Protein AF-A0A945WQ29-F1 (afdb_monomer_lite)

Foldseek 3Di:
DDLLLPDDLVNLLVDDLVVLVVSLVVLVVVLVVLVVCVVVVNPPRPVVNVSSVVSNVSSVVSNVPPDDDDDDDDDDDDDDDDDD

pLDDT: mean 71.15, std 16.83, range [38.06, 87.94]

Structure (mmCIF, N/CA/C/O backbone)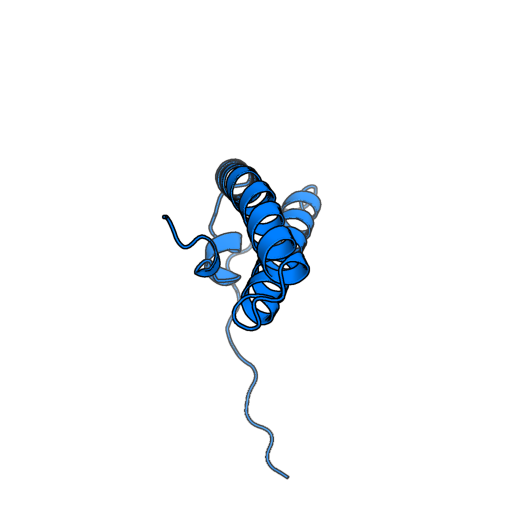:
data_AF-A0A945WQ29-F1
#
_entry.id   AF-A0A945WQ29-F1
#
loop_
_atom_site.group_PDB
_atom_site.id
_atom_site.type_symbol
_atom_site.label_atom_id
_atom_site.label_alt_id
_atom_site.label_comp_id
_atom_site.label_asym_id
_atom_site.label_entity_id
_atom_site.label_seq_id
_atom_site.pdbx_PDB_ins_code
_atom_site.Cartn_x
_atom_site.Cartn_y
_atom_site.Cartn_z
_atom_site.occupancy
_atom_site.B_iso_or_equiv
_atom_site.auth_seq_id
_atom_site.auth_comp_id
_atom_site.auth_asym_id
_atom_site.auth_atom_id
_atom_site.pdbx_PDB_model_num
ATOM 1 N N . MET A 1 1 ? 17.003 0.777 3.661 1.00 43.38 1 MET A N 1
ATOM 2 C CA . MET A 1 1 ? 15.661 0.906 3.045 1.00 43.38 1 MET A CA 1
ATOM 3 C C . MET A 1 1 ? 14.665 0.122 3.898 1.00 43.38 1 MET A C 1
ATOM 5 O O . MET A 1 1 ? 14.776 -1.096 3.964 1.00 43.38 1 MET A O 1
ATOM 9 N N . ALA A 1 2 ? 13.767 0.788 4.631 1.00 45.22 2 ALA A N 1
ATOM 10 C CA . ALA A 1 2 ? 12.786 0.105 5.480 1.00 45.22 2 ALA A CA 1
ATOM 11 C C . ALA A 1 2 ? 11.807 -0.698 4.608 1.00 45.22 2 ALA A C 1
ATOM 13 O O . ALA A 1 2 ? 11.201 -0.156 3.686 1.00 45.22 2 ALA A O 1
ATOM 14 N N . ASN A 1 3 ? 11.673 -1.997 4.870 1.00 57.28 3 ASN A N 1
ATOM 15 C CA . ASN A 1 3 ? 10.830 -2.877 4.071 1.00 57.28 3 ASN A CA 1
ATOM 16 C C . ASN A 1 3 ? 9.370 -2.774 4.546 1.00 57.28 3 ASN A C 1
ATOM 18 O O . ASN A 1 3 ? 8.891 -3.600 5.322 1.00 57.28 3 ASN A O 1
ATOM 22 N N . ILE A 1 4 ? 8.672 -1.729 4.089 1.00 60.41 4 ILE A N 1
ATOM 23 C CA . ILE A 1 4 ? 7.283 -1.379 4.458 1.00 60.41 4 ILE A CA 1
ATOM 24 C C . ILE A 1 4 ? 6.289 -2.501 4.071 1.00 60.41 4 ILE A C 1
ATOM 26 O O . ILE A 1 4 ? 5.152 -2.536 4.531 1.00 60.41 4 ILE A O 1
ATOM 30 N N . THR A 1 5 ? 6.725 -3.487 3.278 1.00 59.44 5 THR A N 1
ATOM 31 C CA . THR A 1 5 ? 5.925 -4.645 2.848 1.00 59.44 5 THR A CA 1
ATOM 32 C C . THR A 1 5 ? 5.682 -5.706 3.930 1.00 59.44 5 THR A C 1
ATOM 34 O O . THR A 1 5 ? 4.957 -6.667 3.665 1.00 59.44 5 THR A O 1
ATOM 37 N N . LYS A 1 6 ? 6.267 -5.565 5.130 1.00 65.19 6 LYS A N 1
ATOM 38 C CA . LYS A 1 6 ? 6.120 -6.548 6.218 1.00 65.19 6 LYS A CA 1
ATOM 39 C C . LYS A 1 6 ? 4.861 -6.378 7.070 1.00 65.19 6 LYS A C 1
ATOM 41 O O . LYS A 1 6 ? 4.543 -7.300 7.811 1.00 65.19 6 LYS A O 1
ATOM 46 N N . HIS A 1 7 ? 4.138 -5.263 6.951 1.00 67.81 7 HIS A N 1
ATOM 47 C CA . HIS A 1 7 ? 2.965 -5.043 7.793 1.00 67.81 7 HIS A CA 1
ATOM 48 C C . HIS A 1 7 ? 1.826 -6.006 7.441 1.00 67.81 7 HIS A C 1
ATOM 5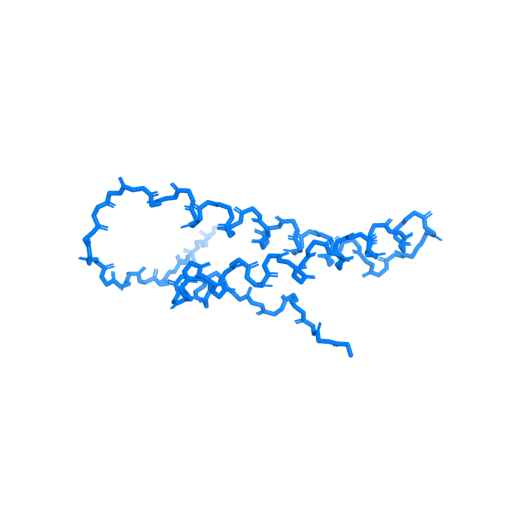0 O O . HIS A 1 7 ? 1.251 -5.959 6.350 1.00 67.81 7 HIS A O 1
ATOM 56 N N . THR A 1 8 ? 1.493 -6.882 8.383 1.00 70.94 8 THR A N 1
ATOM 57 C CA . THR A 1 8 ? 0.361 -7.803 8.275 1.00 70.94 8 THR A CA 1
ATOM 58 C C . THR A 1 8 ? -0.948 -7.092 8.613 1.00 70.94 8 THR A C 1
ATOM 60 O O . THR A 1 8 ? -0.990 -6.109 9.351 1.00 70.94 8 THR A O 1
ATOM 63 N N . VAL A 1 9 ? -2.072 -7.614 8.113 1.00 67.62 9 VAL A N 1
ATOM 64 C CA . VAL A 1 9 ? -3.408 -7.036 8.364 1.00 67.62 9 VAL A CA 1
ATOM 65 C C . VAL A 1 9 ? -3.725 -6.919 9.863 1.00 67.62 9 VAL A C 1
ATOM 67 O O . VAL A 1 9 ? -4.418 -5.991 10.276 1.00 67.62 9 VAL A O 1
ATOM 70 N N . LYS A 1 10 ? -3.203 -7.839 10.683 1.00 70.19 10 LYS A N 1
ATOM 71 C CA . LYS A 1 10 ? -3.368 -7.818 12.142 1.00 70.19 10 LYS A CA 1
ATOM 72 C C . LYS A 1 10 ? -2.656 -6.630 12.787 1.00 70.19 10 LYS A C 1
ATOM 74 O O . LYS A 1 10 ? -3.192 -6.055 13.725 1.00 70.19 10 LYS A O 1
ATOM 79 N N . GLU A 1 11 ? -1.481 -6.257 12.287 1.00 78.31 11 GLU A N 1
ATOM 80 C CA . GLU A 1 11 ? -0.734 -5.096 12.780 1.00 78.31 11 GLU A CA 1
ATOM 81 C C . GLU A 1 11 ? -1.458 -3.802 12.408 1.00 78.31 11 GLU A C 1
ATOM 83 O O . GLU A 1 11 ? -1.689 -2.967 13.274 1.00 78.31 11 GLU A O 1
ATOM 88 N N . LEU A 1 12 ? -1.952 -3.694 11.169 1.00 76.31 12 LEU A N 1
ATOM 89 C CA . LEU A 1 12 ? -2.716 -2.525 10.714 1.00 76.31 12 LEU A CA 1
ATOM 90 C C . LEU A 1 12 ? -3.993 -2.282 11.527 1.00 76.31 12 LEU A C 1
ATOM 92 O O . LEU A 1 12 ? -4.396 -1.138 11.695 1.00 76.31 12 LEU A O 1
ATOM 96 N N . ARG A 1 13 ? -4.641 -3.339 12.030 1.00 74.88 13 ARG A N 1
ATOM 97 C CA . ARG A 1 13 ? -5.829 -3.217 12.894 1.00 74.88 13 ARG A CA 1
ATOM 98 C C . ARG A 1 13 ? -5.507 -2.722 14.305 1.00 74.88 13 ARG A C 1
ATOM 100 O O . ARG A 1 13 ? -6.368 -2.111 14.922 1.00 74.88 13 ARG A O 1
ATOM 107 N N . LYS A 1 14 ? -4.301 -2.994 14.812 1.00 80.62 14 LYS A N 1
ATOM 108 C CA . LYS A 1 14 ? -3.841 -2.532 16.134 1.00 80.62 14 LYS A CA 1
ATOM 109 C C . LYS A 1 14 ? -3.316 -1.094 16.102 1.00 80.62 14 LYS A C 1
ATOM 111 O O . LYS A 1 14 ? -3.234 -0.456 17.143 1.00 80.62 14 LYS A O 1
ATOM 116 N N . MET A 1 15 ? -2.938 -0.610 14.920 1.00 80.75 15 MET A N 1
ATOM 117 C CA . MET A 1 15 ? -2.419 0.738 14.708 1.00 80.75 15 MET A CA 1
ATOM 118 C C . MET A 1 15 ? -3.523 1.792 14.801 1.00 80.75 15 MET A C 1
ATOM 120 O O . MET A 1 15 ? -4.643 1.588 14.320 1.00 80.75 15 MET A O 1
ATOM 124 N N . SER A 1 16 ? -3.183 2.950 15.373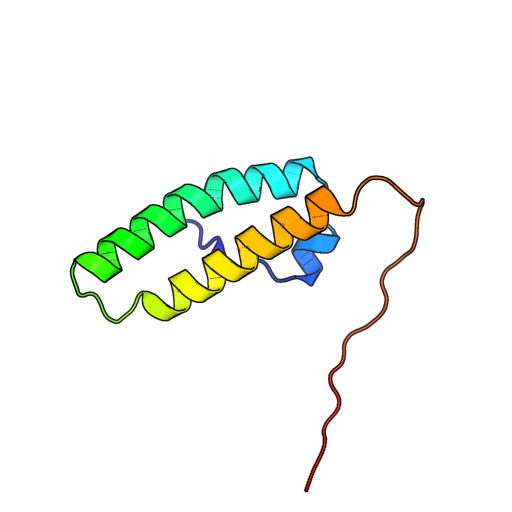 1.00 84.00 16 SER A N 1
ATOM 125 C CA . SER A 1 16 ? -4.080 4.101 15.374 1.00 8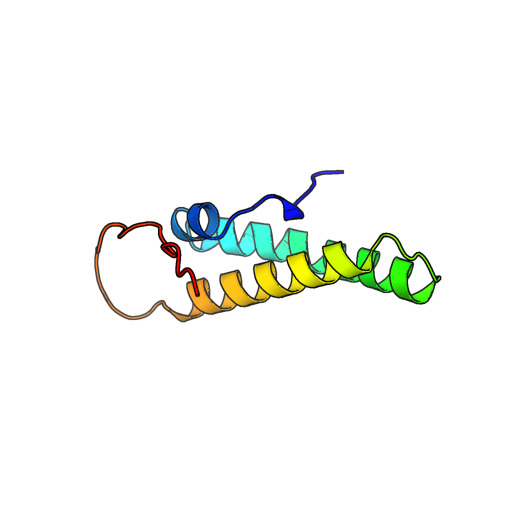4.00 16 SER A CA 1
ATOM 126 C C . SER A 1 16 ? -4.245 4.654 13.955 1.00 84.00 16 SER A C 1
ATOM 128 O O . SER A 1 16 ? -3.411 4.423 13.075 1.00 84.00 16 SER A O 1
ATOM 130 N N . LYS A 1 17 ? -5.303 5.440 13.715 1.00 80.81 17 LYS A N 1
ATOM 131 C CA . LYS A 1 17 ? -5.505 6.119 12.423 1.00 80.81 17 LYS A CA 1
ATOM 132 C C . LYS A 1 17 ? -4.262 6.917 11.995 1.00 80.81 17 LYS A C 1
ATOM 134 O O . LYS A 1 17 ? -3.866 6.826 10.839 1.00 80.81 17 LYS A O 1
ATOM 139 N N . LYS A 1 18 ? -3.613 7.617 12.936 1.00 82.25 18 LYS A N 1
ATOM 140 C CA . LYS A 1 18 ? -2.394 8.402 12.678 1.00 82.25 18 LYS A CA 1
ATOM 141 C C . LYS A 1 18 ? -1.238 7.523 12.199 1.00 82.25 18 LYS A C 1
ATOM 143 O O . LYS A 1 18 ? -0.627 7.834 11.182 1.00 82.25 18 LYS A O 1
ATOM 148 N N . ASP A 1 19 ? -0.997 6.395 12.863 1.00 83.38 19 ASP A N 1
ATOM 149 C CA . ASP A 1 19 ? 0.093 5.486 12.485 1.00 83.38 19 ASP A CA 1
ATOM 150 C C . ASP A 1 19 ? -0.169 4.836 11.118 1.00 83.38 19 ASP A C 1
ATOM 152 O O . ASP A 1 19 ? 0.745 4.654 10.311 1.00 83.38 19 ASP A O 1
ATOM 156 N N . ARG A 1 20 ? -1.436 4.506 10.823 1.00 82.69 20 ARG A N 1
ATOM 157 C CA . ARG A 1 20 ? -1.850 3.998 9.505 1.00 82.69 20 ARG A CA 1
ATOM 158 C C . ARG A 1 20 ? -1.642 5.046 8.410 1.00 82.69 20 ARG A C 1
ATOM 160 O O . ARG A 1 20 ? -1.189 4.696 7.321 1.00 82.69 20 ARG A O 1
ATOM 167 N N . ASP A 1 21 ? -1.914 6.316 8.696 1.00 84.62 21 ASP A N 1
ATOM 168 C CA . ASP A 1 21 ? -1.692 7.425 7.762 1.00 84.62 21 ASP A CA 1
ATOM 169 C C . ASP A 1 21 ? -0.197 7.677 7.510 1.00 84.62 21 ASP A C 1
ATOM 171 O O . ASP A 1 21 ? 0.215 7.894 6.368 1.00 84.62 21 ASP A O 1
ATOM 175 N N . GLU A 1 22 ? 0.650 7.594 8.538 1.00 87.06 22 GLU A N 1
ATOM 176 C CA . GLU A 1 22 ? 2.106 7.654 8.365 1.00 87.06 22 GLU A CA 1
ATOM 177 C C . GLU A 1 22 ? 2.637 6.491 7.526 1.00 87.06 22 GLU A C 1
ATOM 179 O O . GLU A 1 22 ? 3.502 6.672 6.661 1.00 87.06 22 GLU A O 1
ATOM 184 N N . LEU A 1 23 ? 2.091 5.294 7.739 1.00 84.88 23 LEU A N 1
ATOM 185 C CA . LEU A 1 23 ? 2.438 4.128 6.945 1.00 84.88 23 LEU A CA 1
ATOM 186 C C . LEU A 1 23 ? 2.008 4.292 5.483 1.00 84.88 23 LEU A C 1
ATOM 188 O O . LEU A 1 23 ? 2.774 3.966 4.574 1.00 84.88 23 LEU A O 1
ATOM 192 N N . LEU A 1 24 ? 0.822 4.857 5.243 1.00 86.19 24 LEU A N 1
ATOM 193 C CA . LEU A 1 24 ? 0.328 5.179 3.906 1.00 86.19 24 LEU A CA 1
ATOM 194 C C . LEU A 1 24 ? 1.249 6.178 3.192 1.00 86.19 24 LEU A C 1
ATOM 196 O O . LEU A 1 24 ? 1.626 5.944 2.041 1.00 86.19 24 LEU A O 1
ATOM 200 N N . LYS A 1 25 ? 1.683 7.239 3.888 1.00 87.94 25 LYS A N 1
ATOM 201 C CA . LYS A 1 25 ? 2.640 8.231 3.361 1.00 87.94 25 LYS A CA 1
ATOM 202 C C . LYS A 1 25 ? 3.964 7.601 2.928 1.00 87.94 25 LYS A C 1
ATOM 204 O O . LYS A 1 25 ? 4.561 8.064 1.963 1.00 87.94 25 LYS A O 1
ATOM 209 N N . LYS A 1 26 ? 4.406 6.532 3.597 1.00 86.31 26 LYS A N 1
ATOM 210 C CA . LYS A 1 26 ? 5.617 5.775 3.234 1.00 86.31 26 LYS A CA 1
ATOM 211 C C . LYS A 1 26 ? 5.367 4.753 2.114 1.00 86.31 26 LYS A C 1
ATOM 213 O O . LYS A 1 26 ? 6.211 4.576 1.238 1.00 86.31 26 LYS A O 1
ATOM 218 N N . ALA A 1 27 ? 4.203 4.103 2.096 1.00 84.81 27 ALA A N 1
ATOM 219 C CA . ALA A 1 27 ? 3.860 3.075 1.109 1.00 84.81 27 ALA A CA 1
ATOM 220 C C . ALA A 1 27 ? 3.610 3.639 -0.305 1.00 84.81 27 ALA A C 1
ATOM 222 O O . ALA A 1 27 ? 3.931 2.983 -1.299 1.00 84.81 27 ALA A O 1
ATOM 223 N N . LEU A 1 28 ? 3.061 4.855 -0.413 1.00 85.81 28 LEU A N 1
ATOM 224 C CA . LEU A 1 28 ? 2.798 5.531 -1.691 1.00 85.81 28 LEU A CA 1
ATOM 225 C C . LEU A 1 28 ? 4.060 5.761 -2.552 1.00 85.81 28 LEU A C 1
ATOM 227 O O . LEU A 1 28 ? 4.070 5.301 -3.700 1.00 85.81 28 LEU A O 1
ATOM 231 N N . PRO A 1 29 ? 5.140 6.396 -2.053 1.00 86.81 29 PRO A N 1
ATOM 232 C CA . PRO A 1 29 ? 6.363 6.580 -2.831 1.00 86.81 29 PRO A CA 1
ATOM 233 C C . PRO A 1 29 ? 7.050 5.247 -3.141 1.00 86.81 29 PRO A C 1
ATOM 235 O O . PRO A 1 29 ? 7.614 5.091 -4.224 1.00 86.81 29 PRO A O 1
ATOM 238 N N . GLN A 1 30 ? 6.963 4.245 -2.258 1.00 84.56 30 GLN A N 1
ATOM 239 C CA . GLN A 1 30 ? 7.510 2.919 -2.555 1.00 84.56 30 GLN A CA 1
ATOM 240 C C . GLN A 1 30 ? 6.755 2.229 -3.698 1.00 84.56 30 GLN A C 1
ATOM 242 O O . GLN A 1 30 ? 7.379 1.638 -4.575 1.00 84.56 30 GLN A O 1
ATOM 247 N N . LYS A 1 31 ? 5.422 2.359 -3.760 1.00 85.06 31 LYS A N 1
ATOM 248 C CA . LYS A 1 31 ? 4.634 1.886 -4.910 1.00 85.06 31 LYS A CA 1
ATOM 249 C C . LYS A 1 31 ? 5.086 2.566 -6.207 1.00 85.06 31 LYS A C 1
ATOM 251 O O . LYS A 1 31 ? 5.131 1.900 -7.239 1.00 85.06 31 LYS A O 1
ATOM 256 N N . GLY A 1 32 ? 5.426 3.857 -6.154 1.00 84.88 32 GLY A N 1
ATOM 257 C CA . GLY A 1 32 ? 5.999 4.602 -7.278 1.00 84.88 32 GLY A CA 1
ATOM 258 C C . GLY A 1 32 ? 7.317 4.000 -7.768 1.00 84.88 32 GLY A C 1
ATOM 259 O O . GLY A 1 32 ? 7.420 3.654 -8.944 1.00 84.88 32 GLY A O 1
ATOM 260 N N . HIS A 1 33 ? 8.270 3.779 -6.858 1.00 85.44 33 HIS A N 1
ATOM 261 C CA . HIS A 1 33 ? 9.557 3.145 -7.171 1.00 85.44 33 HIS A CA 1
ATOM 262 C C . HIS A 1 33 ? 9.387 1.745 -7.768 1.00 85.44 33 HIS A C 1
ATOM 264 O O . HIS A 1 33 ? 9.919 1.454 -8.834 1.00 85.44 33 HIS A O 1
ATOM 270 N N . VAL A 1 34 ? 8.576 0.890 -7.141 1.00 84.12 34 VAL A N 1
ATOM 271 C CA . VAL A 1 34 ? 8.301 -0.467 -7.641 1.00 84.12 34 VAL A CA 1
ATOM 272 C C . VAL A 1 34 ? 7.677 -0.422 -9.041 1.00 84.12 34 VAL A C 1
ATOM 274 O O . VAL A 1 34 ? 8.002 -1.237 -9.900 1.00 84.12 34 VAL A O 1
ATOM 277 N N . ASN A 1 35 ? 6.799 0.547 -9.313 1.00 85.44 35 ASN A N 1
ATOM 278 C CA . ASN A 1 35 ? 6.202 0.705 -10.637 1.00 85.44 35 ASN A CA 1
ATOM 279 C C . ASN A 1 35 ? 7.213 1.192 -11.688 1.00 85.44 35 ASN A C 1
ATOM 281 O O . ASN A 1 35 ? 7.086 0.819 -12.852 1.00 85.44 35 ASN A O 1
ATOM 285 N N . LEU A 1 36 ? 8.206 1.990 -11.287 1.00 87.06 36 LEU A N 1
ATOM 286 C CA . LEU A 1 36 ? 9.312 2.396 -12.151 1.00 87.06 36 LEU A CA 1
ATOM 287 C C . LEU A 1 36 ? 10.207 1.202 -12.506 1.00 87.06 36 LEU A C 1
ATOM 289 O O . LEU A 1 36 ? 10.449 0.973 -13.686 1.00 87.06 36 LEU A O 1
ATOM 293 N N . HIS A 1 37 ? 10.603 0.388 -11.523 1.00 84.38 37 HIS A N 1
ATOM 294 C CA . HIS A 1 37 ? 11.375 -0.838 -11.766 1.00 84.38 37 HIS A CA 1
ATOM 295 C C . HIS A 1 37 ? 10.637 -1.820 -12.687 1.00 84.38 37 HIS A C 1
ATOM 297 O O . HIS A 1 37 ? 11.231 -2.397 -13.594 1.00 84.38 37 HIS A O 1
ATOM 303 N N . LEU A 1 38 ? 9.317 -1.962 -12.518 1.00 82.00 38 LEU A N 1
ATOM 304 C CA . LEU A 1 38 ? 8.495 -2.761 -13.431 1.00 82.00 38 LEU A CA 1
ATOM 305 C C . LEU A 1 38 ? 8.493 -2.211 -14.858 1.00 82.00 38 LEU A C 1
ATOM 307 O O . LEU A 1 38 ? 8.582 -2.990 -15.802 1.00 82.00 38 LEU A O 1
ATOM 311 N N . LYS A 1 39 ? 8.397 -0.885 -15.026 1.00 85.06 39 LYS A N 1
ATOM 312 C CA . LYS A 1 39 ? 8.508 -0.245 -16.347 1.00 85.06 39 LYS A CA 1
ATOM 313 C C . LYS A 1 39 ? 9.892 -0.450 -16.968 1.00 85.06 39 LYS A C 1
ATOM 315 O O . LYS A 1 39 ? 9.975 -0.600 -18.178 1.00 85.06 39 LYS A O 1
ATOM 320 N N . ALA A 1 40 ? 10.942 -0.491 -16.151 1.00 86.75 40 ALA A N 1
ATOM 321 C CA . ALA A 1 40 ? 12.309 -0.776 -16.580 1.00 86.75 40 ALA A CA 1
ATOM 322 C C . ALA A 1 40 ? 12.561 -2.267 -16.901 1.00 86.75 40 ALA A C 1
ATOM 324 O O . ALA A 1 40 ? 13.660 -2.625 -17.311 1.00 86.75 40 ALA A O 1
ATOM 325 N N . GLY A 1 41 ? 11.562 -3.145 -16.738 1.00 82.06 41 GLY A N 1
ATOM 326 C CA . GLY A 1 41 ? 11.662 -4.565 -17.084 1.00 82.06 41 GLY A CA 1
ATOM 327 C C . GLY A 1 41 ? 12.207 -5.466 -15.970 1.00 82.06 41 GLY A C 1
ATOM 328 O O . GLY A 1 41 ? 12.474 -6.646 -16.209 1.00 82.06 41 GLY A O 1
ATOM 329 N N . GLU A 1 42 ? 12.343 -4.970 -14.738 1.00 76.62 42 GLU A N 1
ATOM 330 C CA . GLU A 1 42 ? 12.790 -5.800 -13.619 1.00 76.62 42 GLU A CA 1
ATOM 331 C C . GLU A 1 42 ? 11.694 -6.778 -13.169 1.00 76.62 42 GLU A C 1
ATOM 333 O O . GLU A 1 42 ? 10.672 -6.402 -12.597 1.00 76.62 42 GLU A O 1
ATOM 338 N N . LYS A 1 43 ? 11.930 -8.080 -13.362 1.00 68.31 43 LYS A N 1
ATOM 339 C CA . LYS A 1 43 ? 10.966 -9.146 -13.029 1.00 68.31 43 LYS A CA 1
ATOM 340 C C . LYS A 1 43 ? 10.803 -9.427 -11.526 1.00 68.31 43 LYS A C 1
ATOM 342 O O . LYS A 1 43 ? 9.916 -10.189 -11.154 1.00 68.31 43 LYS A O 1
ATOM 347 N N . LYS A 1 44 ? 11.632 -8.845 -10.648 1.00 62.69 44 LYS A N 1
ATOM 348 C CA . LYS A 1 44 ? 11.621 -9.115 -9.189 1.00 62.69 44 LYS A CA 1
ATOM 349 C C . LYS A 1 44 ? 10.560 -8.327 -8.406 1.00 62.69 44 LYS A C 1
ATOM 351 O O . LYS A 1 44 ? 10.250 -8.662 -7.269 1.00 62.69 44 LYS A O 1
ATOM 356 N N . THR A 1 45 ? 9.963 -7.316 -9.023 1.00 68.94 45 THR A N 1
ATOM 357 C CA . THR A 1 45 ? 9.078 -6.327 -8.392 1.00 68.94 45 THR A CA 1
ATOM 358 C C . THR A 1 45 ? 7.544 -6.530 -8.537 1.00 68.94 45 THR A C 1
ATOM 360 O O . THR A 1 45 ? 6.802 -5.835 -7.831 1.00 68.94 45 THR A O 1
ATOM 363 N N . PRO A 1 46 ? 6.977 -7.477 -9.334 1.00 73.50 46 PRO A N 1
ATOM 364 C CA . PRO A 1 46 ? 5.516 -7.633 -9.461 1.00 73.50 46 PRO A CA 1
ATOM 365 C C . PRO A 1 46 ? 4.827 -8.035 -8.153 1.00 73.50 46 PRO A C 1
ATOM 367 O O . PRO A 1 46 ? 3.754 -7.528 -7.810 1.00 73.50 46 PRO A O 1
ATOM 370 N N . HIS A 1 47 ? 5.459 -8.931 -7.397 1.00 78.44 47 HIS A N 1
ATOM 371 C CA . HIS A 1 47 ? 4.937 -9.412 -6.122 1.00 78.44 47 HIS A CA 1
ATOM 372 C C . HIS A 1 47 ? 4.923 -8.303 -5.056 1.00 78.44 47 HIS A C 1
ATOM 374 O O . HIS A 1 47 ? 3.965 -8.172 -4.291 1.00 78.44 47 HIS A O 1
ATOM 380 N N . GLU A 1 48 ? 5.940 -7.441 -5.050 1.00 77.62 48 GLU A N 1
ATOM 381 C CA . GLU A 1 48 ? 6.006 -6.279 -4.160 1.00 77.62 48 GLU A CA 1
ATOM 382 C C . GLU A 1 48 ? 4.926 -5.246 -4.493 1.00 77.62 48 GLU A C 1
ATOM 384 O O . GLU A 1 48 ? 4.268 -4.724 -3.589 1.00 77.62 48 GLU A O 1
ATOM 389 N N . LYS A 1 49 ? 4.644 -5.020 -5.785 1.00 83.12 49 LYS A N 1
ATOM 390 C CA . LYS A 1 49 ? 3.532 -4.160 -6.222 1.00 83.12 49 LYS A CA 1
ATOM 391 C C . LYS A 1 49 ? 2.189 -4.681 -5.723 1.00 83.12 49 LYS A C 1
ATOM 393 O O . LYS A 1 49 ? 1.367 -3.894 -5.248 1.00 83.12 49 LYS A O 1
ATOM 398 N N . ALA A 1 50 ? 1.959 -5.992 -5.811 1.00 83.44 50 ALA A N 1
ATOM 399 C CA . ALA A 1 50 ? 0.730 -6.611 -5.324 1.00 83.44 50 ALA A CA 1
ATOM 400 C C . ALA A 1 50 ? 0.568 -6.434 -3.804 1.00 83.44 50 ALA A C 1
ATOM 402 O O . ALA A 1 50 ? -0.515 -6.069 -3.340 1.00 83.44 50 ALA A O 1
ATOM 403 N N . LYS A 1 51 ? 1.650 -6.616 -3.035 1.00 83.62 51 LYS A N 1
ATOM 404 C CA . LYS A 1 51 ? 1.663 -6.386 -1.581 1.00 83.62 51 LYS A CA 1
ATOM 405 C C . LYS A 1 51 ? 1.360 -4.935 -1.219 1.00 83.62 51 LYS A C 1
ATOM 407 O O . LYS A 1 51 ? 0.468 -4.691 -0.412 1.00 83.62 51 LYS A O 1
ATOM 412 N N . LEU A 1 52 ? 2.030 -3.974 -1.856 1.00 84.19 52 LEU A N 1
ATOM 413 C CA . LEU A 1 52 ? 1.804 -2.546 -1.611 1.00 84.19 52 LEU A CA 1
ATOM 414 C C . LEU A 1 52 ? 0.377 -2.122 -1.975 1.00 84.19 52 LEU A C 1
ATOM 416 O O . LEU A 1 52 ? -0.248 -1.369 -1.234 1.00 84.19 52 LEU A O 1
ATOM 420 N N . LYS A 1 53 ? -0.178 -2.644 -3.077 1.00 85.56 53 LYS A N 1
ATOM 421 C CA . LYS A 1 53 ? -1.571 -2.376 -3.463 1.00 85.56 53 LYS A CA 1
ATOM 422 C C . LYS A 1 53 ? -2.554 -2.883 -2.402 1.00 85.56 53 LYS A C 1
ATOM 424 O O . LYS A 1 53 ? -3.468 -2.147 -2.040 1.00 85.56 53 LYS A O 1
ATOM 429 N N . LYS A 1 54 ? -2.350 -4.102 -1.885 1.00 85.56 54 LYS A N 1
ATOM 430 C CA . LYS A 1 54 ? -3.172 -4.671 -0.802 1.00 85.56 54 LYS A CA 1
ATOM 431 C C . LYS A 1 54 ? -3.046 -3.865 0.493 1.00 85.56 54 LYS A C 1
ATOM 433 O O . LYS A 1 54 ? -4.063 -3.569 1.108 1.00 85.56 54 LYS A O 1
ATOM 438 N N . LEU A 1 55 ? -1.825 -3.478 0.872 1.00 84.75 55 LEU A N 1
ATOM 439 C CA . LEU A 1 55 ? -1.546 -2.668 2.061 1.00 84.75 55 LEU A CA 1
ATOM 440 C C . LEU A 1 55 ? -2.288 -1.326 2.016 1.00 84.75 55 LEU A C 1
ATOM 442 O O . LEU A 1 55 ? -3.027 -0.999 2.939 1.00 84.75 55 LEU A O 1
ATOM 446 N N . ILE A 1 56 ? -2.142 -0.590 0.912 1.00 86.12 56 ILE A N 1
ATOM 447 C CA . ILE A 1 56 ? -2.787 0.713 0.707 1.00 86.12 56 ILE A CA 1
ATOM 448 C C . ILE A 1 56 ? -4.311 0.575 0.753 1.00 86.12 56 ILE A C 1
ATOM 450 O O . ILE A 1 56 ? -4.966 1.301 1.496 1.00 86.12 56 ILE A O 1
ATOM 454 N N . ALA A 1 57 ? -4.877 -0.389 0.017 1.00 85.44 57 ALA A N 1
ATOM 455 C CA . ALA A 1 57 ? -6.318 -0.634 0.027 1.00 85.44 57 ALA A CA 1
ATOM 456 C C . ALA A 1 57 ? -6.831 -0.942 1.441 1.00 85.44 57 ALA A C 1
ATOM 458 O O . ALA A 1 57 ? -7.845 -0.394 1.857 1.00 85.44 57 ALA A O 1
ATOM 459 N N . ARG A 1 58 ? -6.094 -1.754 2.211 1.00 85.12 58 ARG A N 1
ATOM 460 C CA . ARG A 1 58 ? -6.476 -2.111 3.580 1.00 85.12 58 ARG A CA 1
ATOM 461 C C . ARG A 1 58 ? -6.434 -0.919 4.529 1.00 85.12 58 ARG A C 1
ATOM 463 O O . ARG A 1 58 ? -7.331 -0.794 5.352 1.00 85.12 58 ARG A O 1
ATOM 470 N N . ILE A 1 59 ? -5.426 -0.054 4.412 1.00 85.12 59 ILE A N 1
ATOM 471 C CA . ILE A 1 59 ? -5.349 1.182 5.200 1.00 85.12 59 ILE A CA 1
ATOM 472 C C . ILE A 1 59 ? -6.537 2.091 4.874 1.00 85.12 59 ILE A C 1
ATOM 474 O O . ILE A 1 59 ? -7.183 2.576 5.797 1.00 85.12 59 ILE A O 1
ATOM 478 N N . HIS A 1 60 ? -6.875 2.266 3.592 1.00 84.81 60 HIS A N 1
ATOM 479 C CA . HIS A 1 60 ? -8.052 3.042 3.197 1.00 84.81 60 HIS A CA 1
ATOM 480 C C . HIS A 1 60 ? -9.339 2.459 3.778 1.00 84.81 60 HIS A C 1
ATOM 482 O O . HIS A 1 60 ? -10.082 3.1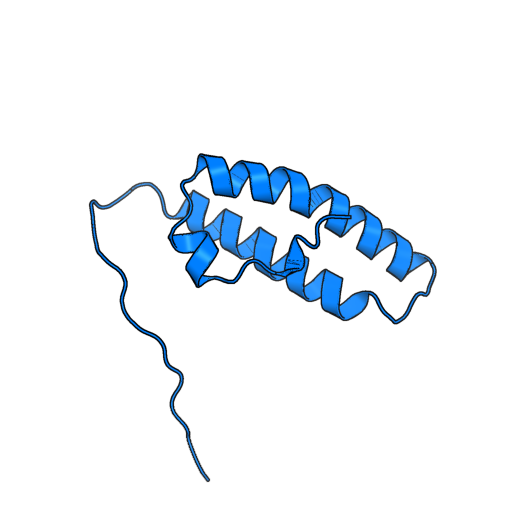98 4.409 1.00 84.81 60 HIS A O 1
ATOM 488 N N . THR A 1 61 ? -9.564 1.146 3.662 1.00 84.38 61 THR A N 1
ATOM 489 C CA . THR A 1 61 ? -10.725 0.483 4.275 1.00 84.38 61 THR A CA 1
ATOM 490 C C . THR A 1 61 ? -10.780 0.735 5.782 1.00 84.38 61 THR A C 1
ATOM 492 O O . THR A 1 61 ? -11.780 1.235 6.276 1.00 84.38 61 THR A O 1
ATOM 495 N N . LEU A 1 62 ? -9.682 0.496 6.503 1.00 83.19 62 LEU A N 1
ATOM 496 C CA . LEU A 1 62 ? -9.609 0.683 7.957 1.00 83.19 62 LEU A CA 1
ATOM 497 C C . LEU A 1 62 ? -9.769 2.150 8.397 1.00 83.19 62 LEU A C 1
ATOM 499 O O . LEU A 1 62 ? -10.203 2.426 9.517 1.00 83.19 62 LEU A O 1
ATOM 503 N N . ASN A 1 63 ? -9.371 3.101 7.553 1.00 81.12 63 ASN A N 1
ATOM 504 C CA . ASN A 1 63 ? -9.547 4.529 7.799 1.00 81.12 63 ASN A CA 1
ATOM 505 C C . ASN A 1 63 ? -10.967 5.009 7.477 1.00 81.12 63 ASN A C 1
ATOM 507 O O . ASN A 1 63 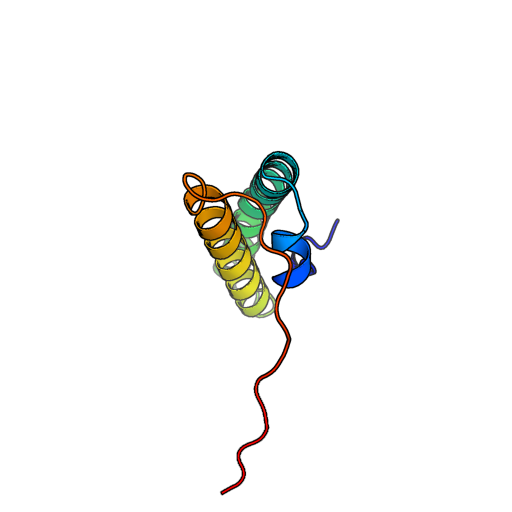? -11.438 5.932 8.140 1.00 81.12 63 ASN A O 1
ATOM 511 N N . SER A 1 64 ? -11.626 4.396 6.492 1.00 78.19 64 SER A N 1
ATOM 512 C CA . SER A 1 64 ? -13.009 4.675 6.091 1.00 78.19 64 SER A CA 1
ATOM 513 C C . SER A 1 64 ? -14.050 3.967 6.964 1.00 78.19 64 SER A C 1
ATOM 515 O O . SER A 1 64 ? -15.155 4.474 7.094 1.00 78.19 64 SER A O 1
ATOM 517 N N . GLU A 1 65 ? -13.702 2.849 7.608 1.00 69.19 65 GLU A N 1
ATOM 518 C CA . GLU A 1 65 ? -14.546 2.136 8.587 1.00 69.19 65 GLU A CA 1
ATOM 519 C C . GLU A 1 65 ? -14.838 2.956 9.866 1.00 69.19 65 GLU A C 1
ATOM 521 O O . GLU A 1 65 ? -15.614 2.524 10.711 1.00 69.19 65 GLU A O 1
ATOM 526 N N . ILE A 1 66 ? -14.265 4.156 10.022 1.00 59.00 66 ILE A N 1
ATOM 527 C CA . ILE A 1 66 ? -14.618 5.093 11.098 1.00 59.00 66 ILE A CA 1
ATOM 528 C C . ILE A 1 66 ? -15.537 6.159 10.482 1.00 59.00 66 ILE A C 1
ATOM 530 O O . ILE A 1 66 ? -15.035 7.108 9.871 1.00 59.00 66 ILE A O 1
ATOM 534 N N . PRO A 1 67 ? -16.870 6.004 10.616 1.00 53.03 67 PRO A N 1
ATOM 535 C CA . PRO A 1 67 ? -17.496 6.463 11.852 1.00 53.03 67 PRO A CA 1
ATOM 536 C C . PRO A 1 67 ? -18.715 5.622 12.277 1.00 53.03 67 PRO A C 1
ATOM 538 O O . PRO A 1 67 ? -19.844 5.991 11.986 1.00 53.03 67 PRO A O 1
ATOM 541 N N . LEU A 1 68 ? -18.524 4.534 13.024 1.00 43.25 68 LEU A N 1
ATOM 542 C CA . LEU A 1 68 ? -19.507 4.075 14.016 1.00 43.25 68 LEU A CA 1
ATOM 543 C C . LEU A 1 68 ? -18.883 2.978 14.882 1.00 43.25 68 LEU A C 1
ATOM 545 O O . LEU A 1 68 ? -18.134 2.156 14.377 1.00 43.25 68 LEU A O 1
ATOM 549 N N . THR A 1 69 ? -19.251 2.942 16.161 1.00 39.16 69 THR A N 1
ATOM 550 C CA . THR A 1 69 ? -18.916 1.910 17.167 1.00 39.16 69 THR A CA 1
ATOM 551 C C . THR A 1 69 ? -17.453 1.926 17.638 1.00 39.16 69 THR A C 1
ATOM 553 O O . THR A 1 69 ? -16.519 1.597 16.922 1.00 39.16 69 THR A O 1
ATOM 556 N N . LYS A 1 70 ? -17.178 2.532 18.801 1.00 43.62 70 LYS A N 1
ATOM 557 C CA . LYS A 1 70 ? -17.254 1.874 20.121 1.00 43.62 70 LYS A CA 1
ATOM 558 C C . LYS A 1 70 ? -16.558 0.514 20.090 1.00 43.62 70 LYS A C 1
ATOM 560 O O . LYS A 1 70 ? -17.035 -0.400 19.438 1.00 43.62 70 LYS A O 1
ATOM 565 N N . GLU A 1 71 ? -15.436 0.448 20.798 1.00 49.25 71 GLU A N 1
ATOM 566 C CA . GLU A 1 71 ? -14.853 -0.746 21.410 1.00 49.25 71 GLU A CA 1
ATOM 567 C C . GLU A 1 71 ? -15.494 -2.089 21.019 1.00 49.25 71 GLU A C 1
ATOM 569 O O . GLU A 1 71 ? -16.446 -2.531 21.651 1.00 49.25 71 GLU A O 1
ATOM 574 N N . THR A 1 72 ? -14.905 -2.812 20.069 1.00 39.12 72 THR A N 1
ATOM 575 C CA . THR A 1 72 ? -14.964 -4.278 20.110 1.00 39.12 72 THR A CA 1
ATOM 576 C C . THR A 1 72 ? -13.605 -4.864 19.749 1.00 39.12 72 THR A C 1
ATOM 578 O O . THR A 1 72 ? -13.078 -4.675 18.653 1.00 39.12 72 THR A O 1
ATOM 581 N N . LYS A 1 73 ? -13.055 -5.550 20.753 1.00 49.59 73 LYS A N 1
ATOM 582 C CA . LYS A 1 73 ? -11.889 -6.442 20.792 1.00 49.59 73 LYS A CA 1
ATOM 583 C C . LYS A 1 73 ? -11.806 -7.429 19.601 1.00 49.59 73 LYS A C 1
ATOM 585 O O . LYS A 1 73 ? -12.787 -7.636 18.896 1.00 49.59 73 LYS A O 1
ATOM 590 N N . PRO A 1 74 ? -10.636 -8.067 19.392 1.00 55.25 74 PRO A N 1
ATOM 591 C CA . PRO A 1 74 ? -10.273 -8.774 18.171 1.00 55.25 74 PRO A CA 1
ATOM 592 C C . PRO A 1 74 ? -10.801 -10.212 18.160 1.00 55.25 74 PRO A C 1
ATOM 594 O O . PRO A 1 74 ? -10.579 -10.948 19.118 1.00 55.25 74 PRO A O 1
ATOM 597 N N . THR A 1 75 ? -11.383 -10.643 17.042 1.00 38.56 75 THR A N 1
ATOM 598 C CA . THR A 1 75 ? -11.728 -12.056 16.825 1.00 38.56 75 THR A CA 1
ATOM 599 C C . THR A 1 75 ? -10.901 -12.645 15.682 1.00 38.56 75 THR A C 1
ATOM 601 O O . THR A 1 75 ? -10.941 -12.188 14.539 1.00 38.56 75 THR A O 1
ATOM 604 N N . GLU A 1 76 ? -10.052 -13.574 16.114 1.00 39.09 76 GLU A N 1
ATOM 605 C CA . GLU A 1 76 ? -9.596 -14.833 15.523 1.00 39.09 76 GLU A CA 1
ATOM 606 C C . GLU A 1 76 ? -9.207 -14.979 14.045 1.00 39.09 76 GLU A C 1
ATOM 608 O O . GLU A 1 76 ? -9.915 -14.712 13.081 1.00 39.09 76 GLU A O 1
ATOM 613 N N . THR A 1 77 ? -8.005 -15.535 13.934 1.00 50.78 77 THR A N 1
ATOM 614 C CA . THR A 1 77 ? -7.493 -16.425 12.899 1.00 50.78 77 THR A CA 1
ATOM 615 C C . THR A 1 77 ? -8.389 -17.628 12.624 1.00 50.78 77 THR A C 1
ATOM 617 O O . THR A 1 77 ? -8.609 -18.419 13.530 1.00 50.78 77 THR A O 1
ATOM 620 N N . ASN A 1 78 ? -8.747 -17.846 11.359 1.00 38.28 78 ASN A N 1
ATOM 621 C CA . ASN A 1 78 ? -8.416 -19.062 10.598 1.00 38.28 78 ASN A CA 1
ATOM 622 C C . ASN A 1 78 ? -8.898 -18.908 9.146 1.00 38.28 78 ASN A C 1
ATOM 624 O O . ASN A 1 78 ? -9.845 -18.169 8.879 1.00 38.28 78 ASN A O 1
ATOM 628 N N . PRO A 1 79 ? -8.236 -19.569 8.192 1.00 47.41 79 PRO A N 1
ATOM 629 C CA . PRO A 1 79 ? -9.019 -20.495 7.391 1.00 47.41 79 PRO A CA 1
ATOM 630 C C . PRO A 1 79 ? -8.486 -21.910 7.590 1.00 47.41 79 PRO A C 1
ATOM 632 O O . PRO A 1 79 ? -7.334 -22.213 7.285 1.00 47.41 79 PRO A O 1
ATOM 635 N N . THR A 1 80 ? -9.369 -22.719 8.160 1.00 45.16 80 THR A N 1
ATOM 636 C CA . THR A 1 80 ? -9.304 -24.166 8.304 1.00 45.16 80 THR A CA 1
ATOM 637 C C . THR A 1 80 ? -9.078 -24.834 6.950 1.00 45.16 80 THR A C 1
ATOM 639 O O . THR A 1 80 ? -9.533 -24.339 5.915 1.00 45.16 80 THR A O 1
ATOM 642 N N . GLU A 1 81 ? -8.373 -25.961 7.006 1.00 43.72 81 GLU A N 1
ATOM 643 C CA . GLU A 1 81 ? -8.347 -27.029 6.011 1.00 43.72 81 GLU A CA 1
ATOM 644 C C . GLU A 1 81 ? -9.698 -27.209 5.310 1.00 43.72 81 GLU A C 1
ATOM 646 O O . GLU A 1 81 ? -10.748 -27.172 5.952 1.00 43.72 81 GLU A O 1
ATOM 651 N N . ASN A 1 82 ? -9.670 -27.491 4.006 1.00 38.06 82 ASN A N 1
ATOM 652 C CA . ASN A 1 82 ? -10.633 -28.446 3.483 1.00 38.06 82 ASN A CA 1
ATOM 653 C C . ASN A 1 82 ? -10.010 -29.286 2.367 1.00 38.06 82 ASN A C 1
ATOM 655 O O . ASN A 1 82 ? -9.733 -28.819 1.261 1.00 38.06 82 ASN A O 1
ATOM 659 N N . GLU A 1 83 ? -9.773 -30.524 2.766 1.00 39.41 83 GLU A N 1
ATOM 660 C CA . GLU A 1 83 ? -9.519 -31.734 2.005 1.00 39.41 83 GLU A CA 1
ATOM 661 C C . GLU A 1 83 ? -10.616 -31.962 0.949 1.00 39.41 83 GLU A C 1
ATOM 663 O O . GLU A 1 83 ? -11.805 -31.777 1.234 1.00 39.41 83 GLU A O 1
ATOM 668 N N . LYS A 1 84 ? -10.233 -32.390 -0.258 1.00 42.81 84 LYS A N 1
ATOM 669 C CA . LYS A 1 84 ? -11.058 -33.277 -1.085 1.00 42.81 84 LYS A CA 1
ATOM 670 C C . LYS A 1 84 ? -10.220 -34.024 -2.110 1.00 42.81 84 LYS A C 1
ATOM 672 O O . LYS A 1 84 ? -9.268 -33.408 -2.640 1.00 42.81 84 LYS A O 1
#

Sequence (84 aa):
MANITKHTVKELRKMSKKDRDELLKKALPQKGHVNLHLKAGEKKTPHEKAKLKKLIARIHTLNSEIPLTKETKPTETNPTENEK

Secondary structure (DSSP, 8-state):
---GGG--HHHHHHS-HHHHHHHHHHHHHHHHHHHHHHHTT-TTSHHHHHHHHHHHHHHHHHHHS-SS----------------

Radius of gyration: 15.73 Å; chains: 1; bounding box: 35×42×38 Å